Protein AF-X0U037-F1 (afdb_monomer_lite)

Sequence (129 aa):
IVTHYRTKYPKICRFWRDIEKAFKFVTRYPGQECDLPRGLHFRNEDDCTFITLPSGRDLRYEGARVVGSGRDETIKVPNEREKNWTYVWGGYLTENIIQAICRDLLAEAMMDLKSQGVPIGLHVHDELI

Structure (mmCIF, N/CA/C/O backbone):
data_AF-X0U037-F1
#
_entry.id   AF-X0U037-F1
#
loop_
_atom_site.group_PDB
_atom_site.id
_atom_site.type_symbol
_atom_site.label_atom_id
_atom_site.label_alt_id
_atom_site.label_comp_id
_atom_site.label_asym_id
_atom_site.label_entity_id
_atom_site.label_seq_id
_atom_site.pdbx_PDB_ins_code
_atom_site.Cartn_x
_atom_site.Cartn_y
_atom_site.Cartn_z
_atom_site.occupancy
_atom_site.B_iso_or_equiv
_atom_site.auth_seq_id
_atom_site.auth_comp_id
_atom_site.auth_asym_id
_atom_site.auth_atom_id
_atom_site.pdbx_PDB_model_num
ATOM 1 N N . ILE A 1 1 ? 23.257 -2.780 11.406 1.00 68.75 1 ILE A N 1
ATOM 2 C CA . ILE A 1 1 ? 21.894 -2.772 12.003 1.00 68.75 1 ILE A CA 1
ATOM 3 C C . ILE A 1 1 ? 20.831 -3.164 10.970 1.00 68.75 1 ILE A C 1
ATOM 5 O O . ILE A 1 1 ? 20.220 -4.211 11.144 1.00 68.75 1 ILE A O 1
ATOM 9 N N . VAL A 1 2 ? 20.682 -2.433 9.854 1.00 73.19 2 VAL A N 1
ATOM 10 C CA . VAL A 1 2 ? 19.715 -2.765 8.777 1.00 73.19 2 VAL A CA 1
ATOM 11 C C . VAL A 1 2 ? 19.891 -4.192 8.241 1.00 73.19 2 VAL A C 1
ATOM 13 O O . VAL A 1 2 ? 18.935 -4.962 8.214 1.00 73.19 2 VAL A O 1
ATOM 16 N N . THR A 1 3 ? 21.116 -4.588 7.883 1.00 71.44 3 THR A N 1
ATOM 17 C CA . THR A 1 3 ? 21.404 -5.946 7.384 1.00 71.44 3 THR A CA 1
ATOM 18 C C . THR A 1 3 ? 21.047 -7.021 8.408 1.00 71.44 3 THR A C 1
ATOM 20 O O . THR A 1 3 ? 20.436 -8.021 8.061 1.00 71.44 3 THR A O 1
ATOM 23 N N . HIS A 1 4 ? 21.346 -6.781 9.687 1.00 71.56 4 HIS A N 1
ATOM 24 C CA . HIS A 1 4 ? 21.066 -7.731 10.764 1.00 71.56 4 HIS A CA 1
ATOM 25 C C . HIS A 1 4 ? 19.556 -7.966 10.947 1.00 71.56 4 HIS A C 1
ATOM 27 O O . HIS A 1 4 ? 19.122 -9.110 11.050 1.00 71.56 4 HIS A O 1
ATOM 33 N N . TYR A 1 5 ? 18.742 -6.904 10.903 1.00 77.88 5 TYR A N 1
ATOM 34 C CA . TYR A 1 5 ? 17.281 -7.024 10.955 1.00 77.88 5 TYR A CA 1
ATOM 35 C C . TYR A 1 5 ? 16.726 -7.797 9.751 1.00 77.88 5 TYR A C 1
ATOM 37 O O . TYR A 1 5 ? 15.919 -8.710 9.922 1.00 77.88 5 TYR A O 1
ATOM 45 N N . ARG A 1 6 ? 17.196 -7.479 8.535 1.00 80.94 6 ARG A N 1
ATOM 46 C CA . ARG A 1 6 ? 16.750 -8.150 7.302 1.00 80.94 6 ARG A CA 1
ATOM 47 C C . ARG A 1 6 ? 17.092 -9.640 7.289 1.00 80.94 6 ARG A C 1
ATOM 49 O O . ARG A 1 6 ? 16.280 -10.441 6.835 1.00 80.94 6 ARG A O 1
ATOM 56 N N . THR A 1 7 ? 18.255 -10.013 7.822 1.00 78.44 7 THR A N 1
ATOM 57 C CA . THR A 1 7 ? 18.654 -11.419 7.971 1.00 78.44 7 THR A CA 1
ATOM 58 C C . THR A 1 7 ? 17.812 -12.136 9.024 1.00 78.44 7 THR A C 1
ATOM 60 O O . THR A 1 7 ? 17.429 -13.284 8.819 1.00 78.44 7 THR A O 1
ATOM 63 N N . LYS A 1 8 ? 17.485 -11.465 10.135 1.00 84.81 8 LYS A N 1
ATOM 64 C CA . LYS A 1 8 ? 16.690 -12.049 11.224 1.00 84.81 8 LYS A CA 1
ATOM 65 C C . LYS A 1 8 ? 15.213 -12.232 10.854 1.00 84.81 8 LYS A C 1
ATOM 67 O O . LYS A 1 8 ? 14.608 -13.223 11.254 1.00 84.81 8 LYS A O 1
ATOM 72 N N . TYR A 1 9 ? 14.637 -11.318 10.069 1.00 88.62 9 TYR A N 1
ATOM 73 C CA . TYR A 1 9 ? 13.215 -11.331 9.701 1.00 88.62 9 TYR A CA 1
ATOM 74 C C . TYR A 1 9 ? 12.992 -11.356 8.177 1.00 88.62 9 TYR A C 1
ATOM 76 O O . TYR A 1 9 ? 12.377 -10.447 7.608 1.00 88.62 9 TYR A O 1
ATOM 84 N N . PRO A 1 10 ? 13.422 -12.424 7.480 1.00 89.69 10 PRO A N 1
ATOM 85 C CA . PRO A 1 10 ? 13.397 -12.479 6.017 1.00 89.69 10 PRO A CA 1
ATOM 86 C C . PRO A 1 10 ? 11.975 -12.470 5.438 1.00 89.69 10 PRO A C 1
ATOM 88 O O . PRO A 1 10 ? 11.765 -12.017 4.311 1.00 89.69 10 PRO A O 1
ATOM 91 N N . LYS A 1 11 ? 10.983 -12.939 6.210 1.00 92.44 11 LYS A N 1
ATOM 92 C CA . LYS A 1 11 ? 9.566 -12.933 5.817 1.00 92.44 11 LYS A CA 1
ATOM 93 C C . LYS A 1 11 ? 9.011 -11.512 5.669 1.00 92.44 11 LYS A C 1
ATOM 95 O O . LYS A 1 11 ? 8.249 -11.277 4.740 1.00 92.44 11 LYS A O 1
ATOM 100 N N . ILE A 1 12 ? 9.451 -10.563 6.501 1.00 91.06 12 ILE A N 1
ATOM 101 C CA . ILE A 1 12 ? 9.040 -9.151 6.412 1.00 91.06 12 ILE A CA 1
ATOM 102 C C . ILE A 1 12 ? 9.590 -8.533 5.122 1.00 91.06 12 ILE A C 1
ATOM 104 O O . ILE A 1 12 ? 8.856 -7.951 4.332 1.00 91.06 12 ILE A O 1
ATOM 108 N N . CYS A 1 13 ? 10.876 -8.747 4.836 1.00 91.50 13 CYS A N 1
ATOM 109 C CA . CYS A 1 13 ? 11.488 -8.253 3.600 1.00 91.50 13 CYS A CA 1
ATOM 110 C C . CYS A 1 13 ? 10.925 -8.924 2.343 1.00 91.50 13 CYS A C 1
ATOM 112 O O . CYS A 1 13 ? 10.949 -8.345 1.259 1.00 91.50 13 CYS A O 1
ATOM 114 N N . ARG A 1 14 ? 10.471 -10.177 2.449 1.00 93.75 14 ARG A N 1
ATOM 115 C CA . ARG A 1 14 ? 9.736 -10.843 1.372 1.00 93.75 14 ARG A CA 1
ATOM 116 C C . ARG A 1 14 ? 8.383 -10.171 1.148 1.00 93.75 14 ARG A C 1
ATOM 118 O O . ARG A 1 14 ? 8.109 -9.813 0.015 1.00 93.75 14 ARG A O 1
ATOM 125 N N . PHE A 1 15 ? 7.622 -9.915 2.208 1.00 95.06 15 PHE A N 1
ATOM 126 C CA . PHE A 1 15 ? 6.325 -9.250 2.116 1.00 95.06 15 PHE A CA 1
ATOM 127 C C . PHE A 1 15 ? 6.407 -7.889 1.408 1.00 95.06 15 PHE A C 1
ATOM 129 O O . PHE A 1 15 ? 5.662 -7.652 0.464 1.00 95.06 15 PHE A O 1
ATOM 136 N N . TRP A 1 16 ? 7.388 -7.048 1.756 1.00 95.12 16 TRP A N 1
ATOM 137 C CA . TRP A 1 16 ? 7.594 -5.760 1.075 1.00 95.12 16 TRP A CA 1
ATOM 138 C C . TRP A 1 16 ? 7.865 -5.925 -0.426 1.00 95.12 16 TRP A C 1
ATOM 140 O O . TRP A 1 16 ? 7.342 -5.171 -1.241 1.00 95.12 16 TRP A O 1
ATOM 150 N N . ARG A 1 17 ? 8.674 -6.924 -0.803 1.00 94.88 17 ARG A N 1
ATOM 151 C CA . ARG A 1 17 ? 8.972 -7.219 -2.213 1.00 94.88 17 ARG A CA 1
ATOM 152 C C . ARG A 1 17 ? 7.754 -7.752 -2.959 1.00 94.88 17 ARG A C 1
ATOM 154 O O . ARG A 1 17 ? 7.594 -7.426 -4.128 1.00 94.88 17 ARG A O 1
ATOM 161 N N . ASP A 1 18 ? 6.937 -8.5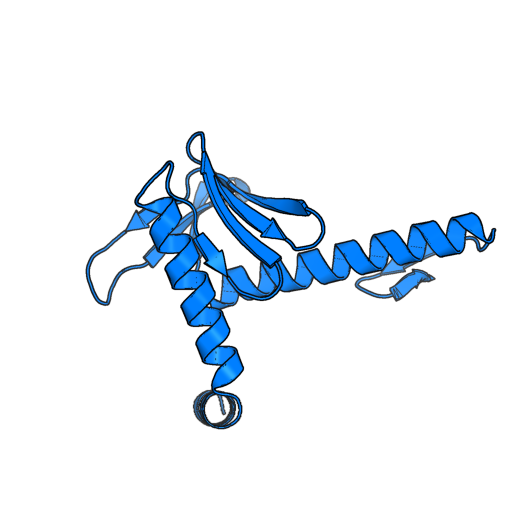72 -2.309 1.00 97.00 18 ASP A N 1
ATOM 162 C CA . ASP A 1 18 ? 5.728 -9.136 -2.909 1.00 97.00 18 ASP A CA 1
ATOM 163 C C . ASP A 1 18 ? 4.694 -8.022 -3.165 1.00 97.00 18 ASP A C 1
ATOM 165 O O . ASP A 1 18 ? 4.171 -7.940 -4.274 1.00 97.00 18 ASP A O 1
ATOM 169 N N . ILE A 1 19 ? 4.516 -7.089 -2.216 1.00 97.69 19 ILE A N 1
ATOM 170 C CA . ILE A 1 19 ? 3.695 -5.875 -2.398 1.00 97.69 19 ILE A CA 1
ATOM 171 C C . ILE A 1 19 ? 4.198 -5.036 -3.573 1.00 97.69 19 ILE A C 1
ATOM 173 O O . ILE A 1 19 ? 3.420 -4.661 -4.444 1.00 97.69 19 ILE A O 1
ATOM 177 N N . GLU A 1 20 ? 5.501 -4.744 -3.623 1.00 97.06 20 GLU A N 1
ATOM 178 C CA . GLU A 1 20 ? 6.058 -3.917 -4.698 1.00 97.06 20 GLU A CA 1
ATOM 179 C C . GLU A 1 20 ? 5.856 -4.555 -6.076 1.00 97.06 20 GLU A C 1
ATOM 181 O O . GLU A 1 20 ? 5.526 -3.865 -7.038 1.00 97.06 20 GLU A O 1
ATOM 186 N N . LYS A 1 21 ? 6.035 -5.877 -6.172 1.00 96.62 21 LYS A N 1
ATOM 187 C CA . LYS A 1 21 ? 5.820 -6.626 -7.413 1.00 96.62 21 LYS A CA 1
ATOM 188 C C . LYS A 1 21 ? 4.360 -6.594 -7.850 1.00 96.62 21 LYS A C 1
ATOM 190 O O . LYS A 1 21 ? 4.115 -6.297 -9.016 1.00 96.62 21 LYS A O 1
ATOM 195 N N . ALA A 1 22 ? 3.425 -6.870 -6.940 1.00 97.62 22 ALA A N 1
ATOM 196 C CA . ALA A 1 22 ? 1.992 -6.836 -7.232 1.00 97.62 22 ALA A CA 1
ATOM 197 C C . ALA A 1 22 ? 1.566 -5.440 -7.705 1.00 97.62 22 ALA A C 1
ATOM 199 O O . ALA A 1 22 ? 0.964 -5.298 -8.767 1.00 97.62 22 ALA A O 1
ATOM 200 N N . PHE A 1 23 ? 1.995 -4.398 -6.987 1.00 97.94 23 PHE A N 1
ATOM 201 C CA . PHE A 1 23 ? 1.701 -3.013 -7.338 1.00 97.94 23 PHE A CA 1
ATOM 202 C C . PHE A 1 23 ? 2.263 -2.623 -8.712 1.00 97.94 23 PHE A C 1
ATOM 204 O O . PHE A 1 23 ? 1.549 -2.061 -9.543 1.00 97.94 23 PHE A O 1
ATOM 211 N N . LYS A 1 24 ? 3.539 -2.939 -8.986 1.00 97.00 24 LYS A N 1
ATOM 212 C CA . LYS A 1 24 ? 4.164 -2.677 -10.295 1.00 97.00 24 LYS A CA 1
ATOM 213 C C . LYS A 1 24 ? 3.441 -3.408 -11.421 1.00 97.00 24 LYS A C 1
ATOM 215 O O . LYS A 1 24 ? 3.288 -2.836 -12.496 1.00 97.00 24 LYS A O 1
ATOM 220 N N . PHE A 1 25 ? 3.028 -4.652 -11.184 1.00 97.00 25 PHE A N 1
ATOM 221 C CA . PHE A 1 25 ? 2.329 -5.468 -12.169 1.00 97.00 25 PHE A CA 1
ATOM 222 C C . PHE A 1 25 ? 1.011 -4.815 -12.593 1.00 97.00 25 PHE A C 1
ATOM 224 O O . PHE A 1 25 ? 0.863 -4.481 -13.766 1.00 97.00 25 PHE A O 1
ATOM 231 N N . VAL A 1 26 ? 0.112 -4.526 -11.650 1.00 97.88 26 VAL A N 1
ATOM 232 C CA . VAL A 1 26 ? -1.196 -3.937 -11.991 1.00 97.88 26 VAL A CA 1
ATOM 233 C C . VAL A 1 26 ? -1.070 -2.515 -12.541 1.00 97.88 26 VAL A C 1
ATOM 235 O O . VAL A 1 26 ? -1.814 -2.130 -13.432 1.00 97.88 26 VAL A O 1
ATOM 238 N N . THR A 1 27 ? -0.063 -1.752 -12.099 1.00 96.88 27 THR A N 1
ATOM 239 C CA . THR A 1 27 ? 0.198 -0.402 -12.635 1.00 96.88 27 THR A CA 1
ATOM 240 C C . THR A 1 27 ? 0.670 -0.443 -14.095 1.00 96.88 27 THR A C 1
ATOM 242 O O . THR A 1 27 ? 0.460 0.506 -14.843 1.00 96.88 27 THR A O 1
ATOM 245 N N . ARG A 1 28 ? 1.345 -1.520 -14.520 1.00 94.56 28 ARG A N 1
ATOM 246 C CA . ARG A 1 28 ? 1.828 -1.685 -15.904 1.00 94.56 28 ARG A CA 1
ATOM 247 C C . ARG A 1 28 ? 0.788 -2.245 -16.849 1.00 94.56 28 ARG A C 1
ATOM 249 O O . ARG A 1 28 ? 0.840 -1.951 -18.040 1.00 94.56 28 ARG A O 1
ATOM 256 N N . TYR A 1 29 ? -0.099 -3.073 -16.323 1.00 94.75 29 TYR A N 1
ATOM 257 C CA . TYR A 1 29 ? -1.075 -3.805 -17.106 1.00 94.75 29 TYR A CA 1
ATOM 258 C C . TYR A 1 29 ? -2.480 -3.472 -16.589 1.00 94.75 29 TYR A C 1
ATOM 260 O O . TYR A 1 29 ? -3.061 -4.285 -15.871 1.00 94.75 29 TYR A O 1
ATOM 268 N N . PRO A 1 30 ? -3.027 -2.281 -16.920 1.00 91.56 30 PRO A N 1
ATOM 269 C CA . PRO A 1 30 ? -4.404 -1.931 -16.580 1.00 91.56 30 PRO A CA 1
ATOM 270 C C . PRO A 1 30 ? -5.393 -3.024 -17.002 1.00 91.56 30 PRO A C 1
ATOM 272 O O . PRO A 1 30 ? -5.235 -3.638 -18.061 1.00 91.56 30 PRO A O 1
ATOM 275 N N . GLY A 1 31 ? -6.391 -3.290 -16.157 1.00 91.69 31 GLY A N 1
ATOM 276 C CA . GLY A 1 31 ? -7.323 -4.413 -16.322 1.00 91.69 31 GLY A CA 1
ATOM 277 C C . GLY A 1 31 ? -6.773 -5.786 -15.910 1.00 91.69 31 GLY A C 1
ATOM 278 O O . GLY A 1 31 ? -7.487 -6.778 -16.024 1.00 91.69 31 GLY A O 1
ATOM 279 N N . GLN A 1 32 ? -5.521 -5.876 -15.446 1.00 96.50 32 GLN A N 1
ATOM 280 C CA . GLN A 1 32 ? -5.029 -7.038 -14.705 1.00 96.50 32 GLN A CA 1
ATOM 281 C C . GLN A 1 32 ? -5.142 -6.794 -13.203 1.00 96.50 32 GLN A C 1
ATOM 283 O O . GLN A 1 32 ? -4.915 -5.688 -12.709 1.00 96.50 32 GLN A O 1
ATOM 288 N N . GLU A 1 33 ? -5.417 -7.871 -12.480 1.00 97.75 33 GLU A N 1
ATOM 289 C CA . GLU A 1 33 ? -5.547 -7.874 -11.030 1.00 97.75 33 GLU A CA 1
ATOM 290 C C . GLU A 1 33 ? -4.505 -8.808 -10.413 1.00 97.75 33 GLU A C 1
ATOM 292 O O . GLU A 1 33 ? -3.978 -9.718 -11.063 1.00 97.75 33 GLU A O 1
ATOM 297 N N . CYS A 1 34 ? -4.168 -8.570 -9.150 1.00 98.00 34 CYS A N 1
ATOM 298 C CA . CYS A 1 34 ? -3.240 -9.412 -8.414 1.00 98.00 34 CYS A CA 1
ATOM 299 C C . CYS A 1 34 ? -3.660 -9.518 -6.952 1.00 98.00 34 CYS A C 1
ATOM 301 O O . CYS A 1 34 ? -3.699 -8.519 -6.239 1.00 98.00 34 CYS A O 1
ATOM 303 N N . ASP A 1 35 ? -3.904 -10.741 -6.494 1.00 97.81 35 ASP A N 1
ATOM 304 C CA . ASP A 1 35 ? -4.162 -11.028 -5.088 1.00 97.81 35 ASP A CA 1
ATOM 305 C C . ASP A 1 35 ? -2.882 -11.437 -4.365 1.00 97.81 35 ASP A C 1
ATOM 307 O O . ASP A 1 35 ? -2.116 -12.293 -4.821 1.00 97.81 35 ASP A O 1
ATOM 311 N N . LEU A 1 36 ? -2.684 -10.870 -3.179 1.00 96.44 36 LEU A N 1
ATOM 312 C CA . LEU A 1 36 ? -1.715 -11.356 -2.210 1.00 96.44 36 LEU A CA 1
ATOM 313 C C . LEU A 1 36 ? -2.433 -12.016 -1.021 1.00 96.44 36 LEU A C 1
ATOM 315 O O . LEU A 1 36 ? -3.585 -11.701 -0.707 1.00 96.44 36 LEU A O 1
ATOM 319 N N . PRO A 1 37 ? -1.754 -12.933 -0.303 1.00 91.69 37 PRO A N 1
ATOM 320 C CA . PRO A 1 37 ? -2.317 -13.544 0.893 1.00 91.69 37 PRO A CA 1
ATOM 321 C C . PRO A 1 37 ? -2.777 -12.505 1.918 1.00 91.69 37 PRO A C 1
ATOM 323 O O . PRO A 1 37 ? -2.237 -11.404 1.986 1.00 91.69 37 PRO A O 1
ATOM 326 N N . ARG A 1 38 ? -3.693 -12.923 2.801 1.00 89.50 38 ARG A N 1
ATOM 327 C CA . ARG A 1 38 ? -4.273 -12.083 3.866 1.00 89.50 38 ARG A CA 1
ATOM 328 C C . ARG A 1 38 ? -5.191 -10.967 3.360 1.00 89.50 38 ARG A C 1
ATOM 330 O O . ARG A 1 38 ? -5.385 -10.016 4.098 1.00 89.50 38 ARG A O 1
ATOM 337 N N . GLY A 1 39 ? -5.790 -11.125 2.178 1.00 94.31 39 GLY A N 1
ATOM 338 C CA . GLY A 1 39 ? -6.885 -10.270 1.706 1.00 94.31 39 GLY A CA 1
ATOM 339 C C . GLY A 1 39 ? -6.434 -8.936 1.118 1.00 94.31 39 GLY A C 1
ATOM 340 O O . GLY A 1 39 ? -7.182 -7.970 1.188 1.00 94.31 39 GLY A O 1
ATOM 341 N N . LEU A 1 40 ? -5.209 -8.869 0.589 1.00 98.19 40 LEU A N 1
ATOM 342 C CA . LEU A 1 40 ? -4.751 -7.711 -0.172 1.00 98.19 40 LEU A CA 1
ATOM 343 C C . LEU A 1 40 ? -5.018 -7.954 -1.651 1.00 98.19 40 LEU A C 1
ATOM 345 O O . LEU A 1 40 ? -4.490 -8.912 -2.215 1.00 98.19 40 LEU A O 1
ATOM 349 N N . HIS A 1 41 ? -5.781 -7.062 -2.262 1.00 98.56 41 HIS A N 1
ATOM 350 C CA . HIS A 1 41 ? -6.135 -7.133 -3.671 1.00 98.56 41 HIS A CA 1
ATOM 351 C C . HIS A 1 41 ? -5.638 -5.883 -4.398 1.00 98.56 41 HIS A C 1
ATOM 353 O O . HIS A 1 41 ? -5.783 -4.765 -3.906 1.00 98.56 41 HIS A O 1
ATOM 359 N N . PHE A 1 42 ? -5.001 -6.071 -5.547 1.00 98.69 42 PHE A N 1
ATOM 360 C CA . PHE A 1 42 ? -4.406 -5.005 -6.342 1.00 98.69 42 PHE A CA 1
ATOM 361 C C . PHE A 1 42 ? -5.090 -4.960 -7.700 1.00 98.69 42 PHE A C 1
ATOM 363 O O . PHE A 1 42 ? -5.228 -5.991 -8.356 1.00 98.69 42 PHE A O 1
ATOM 370 N N . ARG A 1 43 ? -5.440 -3.755 -8.145 1.00 98.31 43 ARG A N 1
ATOM 371 C CA . ARG A 1 43 ? -6.080 -3.507 -9.443 1.00 98.31 43 ARG A CA 1
ATOM 372 C C . ARG A 1 43 ? -5.696 -2.129 -9.968 1.00 98.31 43 ARG A C 1
ATOM 374 O O . ARG A 1 43 ? -5.219 -1.285 -9.205 1.00 98.31 43 ARG A O 1
ATOM 381 N N . ASN A 1 44 ? -5.875 -1.896 -11.261 1.00 97.88 44 ASN A N 1
ATOM 382 C CA . ASN A 1 44 ? -5.716 -0.574 -11.859 1.00 97.88 44 ASN A CA 1
ATOM 383 C C . ASN A 1 44 ? -6.894 -0.278 -12.789 1.00 97.88 44 ASN A C 1
ATOM 385 O O . ASN A 1 44 ? -7.137 -1.023 -13.741 1.00 97.88 44 ASN A O 1
ATOM 389 N N . GLU A 1 45 ? -7.599 0.809 -12.485 1.00 95.38 45 GLU A N 1
ATOM 390 C CA . GLU A 1 45 ? -8.786 1.294 -13.189 1.00 95.38 45 GLU A CA 1
ATOM 391 C C . GLU A 1 45 ? -8.700 2.815 -13.314 1.00 95.38 45 GLU A C 1
ATOM 393 O O . GLU A 1 45 ? -8.255 3.482 -12.380 1.00 95.38 45 GLU A O 1
ATOM 398 N N . ASP A 1 46 ? -9.113 3.359 -14.461 1.00 92.31 46 ASP A N 1
ATOM 399 C CA . ASP A 1 46 ? -9.205 4.806 -14.710 1.00 92.31 46 ASP A CA 1
ATOM 400 C C . ASP A 1 46 ? -7.954 5.605 -14.299 1.00 92.31 46 ASP A C 1
ATOM 402 O O . ASP A 1 46 ? -8.030 6.650 -13.657 1.00 92.31 46 ASP A O 1
ATOM 406 N N . ASP A 1 47 ? -6.775 5.100 -14.674 1.00 93.75 47 ASP A N 1
ATOM 407 C CA . ASP A 1 47 ? -5.470 5.699 -14.355 1.00 93.75 47 ASP A CA 1
ATOM 408 C C . ASP A 1 47 ? -5.141 5.767 -12.848 1.00 93.75 47 ASP A C 1
ATOM 410 O O . ASP A 1 47 ? -4.279 6.533 -12.407 1.00 93.75 47 ASP A O 1
ATOM 414 N N . CYS A 1 48 ? -5.785 4.924 -12.041 1.00 97.00 48 CYS A N 1
ATOM 415 C CA . CYS A 1 48 ? -5.542 4.804 -10.612 1.00 97.00 48 CYS A CA 1
ATOM 416 C C . CYS A 1 48 ? -5.184 3.366 -10.237 1.00 97.00 48 CYS A C 1
ATOM 418 O O . CYS A 1 48 ? -5.908 2.422 -10.549 1.00 97.00 48 CYS A O 1
ATOM 420 N N . THR A 1 49 ? -4.057 3.192 -9.541 1.00 98.19 49 THR A N 1
ATOM 421 C CA . THR A 1 49 ? -3.718 1.901 -8.935 1.00 98.19 49 THR A CA 1
ATOM 422 C C . THR A 1 49 ? -4.323 1.824 -7.541 1.00 98.19 49 THR A C 1
ATOM 424 O O . THR A 1 49 ? -4.083 2.691 -6.698 1.00 98.19 49 THR A O 1
ATOM 427 N N . PHE A 1 50 ? -5.057 0.751 -7.282 1.00 98.44 50 PHE A N 1
ATOM 428 C CA . PHE A 1 50 ? -5.710 0.481 -6.012 1.00 98.44 50 PHE A CA 1
ATOM 429 C C . PHE A 1 50 ? -4.995 -0.634 -5.255 1.00 98.44 50 PHE A C 1
ATOM 431 O O . PHE A 1 50 ? -4.508 -1.603 -5.845 1.00 98.44 50 PHE A O 1
ATOM 438 N N . ILE A 1 51 ? -4.979 -0.500 -3.931 1.00 98.44 51 ILE A N 1
ATOM 439 C CA . ILE A 1 51 ? -4.719 -1.597 -2.999 1.00 98.44 51 ILE A CA 1
ATOM 440 C C . ILE A 1 51 ? -5.944 -1.709 -2.096 1.00 98.44 51 ILE A C 1
ATOM 442 O O . ILE A 1 51 ? -6.134 -0.882 -1.202 1.00 98.44 51 ILE A O 1
ATOM 446 N N . THR A 1 52 ? -6.774 -2.713 -2.339 1.00 98.56 52 THR A N 1
ATOM 447 C CA . THR A 1 52 ? -7.934 -3.028 -1.511 1.00 98.56 52 THR A CA 1
ATOM 448 C C . THR A 1 52 ? -7.477 -3.842 -0.304 1.00 98.56 52 THR A C 1
ATOM 450 O O . THR A 1 52 ? -6.780 -4.854 -0.427 1.00 98.56 52 THR A O 1
ATOM 453 N N . LEU A 1 53 ? -7.835 -3.353 0.879 1.00 98.31 53 LEU A N 1
ATOM 454 C CA . LEU A 1 53 ? -7.517 -3.949 2.170 1.00 98.31 53 LEU A CA 1
ATOM 455 C C . LEU A 1 53 ? -8.534 -5.041 2.536 1.00 98.31 53 LEU A C 1
ATOM 457 O O . LEU A 1 53 ? -9.636 -5.059 1.988 1.00 98.31 53 LEU A O 1
ATOM 461 N N . PRO A 1 54 ? -8.241 -5.893 3.536 1.00 97.12 54 PRO A N 1
ATOM 462 C CA . PRO A 1 54 ? -9.174 -6.936 3.976 1.00 97.12 54 PRO A CA 1
ATOM 463 C C . PRO A 1 54 ? -10.513 -6.397 4.495 1.00 97.12 54 PRO A C 1
ATOM 465 O O . PRO A 1 54 ? -11.509 -7.112 4.486 1.00 97.12 54 PRO A O 1
ATOM 468 N N . SER A 1 55 ? -10.536 -5.138 4.939 1.00 96.31 55 SER A N 1
ATOM 469 C CA . SER A 1 55 ? -11.741 -4.400 5.332 1.00 96.31 55 SER A CA 1
ATOM 470 C C . SER A 1 55 ? -12.623 -3.981 4.145 1.00 96.31 55 SER A C 1
ATOM 472 O O . SER A 1 55 ? -13.721 -3.477 4.356 1.00 96.31 55 SER A O 1
ATOM 474 N N . GLY A 1 56 ? -12.148 -4.135 2.905 1.00 97.19 56 GLY A N 1
ATOM 475 C CA . GLY A 1 56 ? -12.765 -3.596 1.689 1.00 97.19 56 GLY A CA 1
ATOM 476 C C . GLY A 1 56 ? -12.391 -2.139 1.392 1.00 97.19 56 GLY A C 1
ATOM 477 O O . GLY A 1 56 ? -12.798 -1.598 0.367 1.00 97.19 56 GLY A O 1
ATOM 478 N N . ARG A 1 57 ? -11.612 -1.484 2.261 1.00 97.69 57 ARG A N 1
ATOM 479 C CA . ARG A 1 57 ? -11.128 -0.119 2.032 1.00 97.69 57 ARG A CA 1
ATOM 480 C C . ARG A 1 57 ? -10.092 -0.084 0.911 1.00 97.69 57 ARG A C 1
ATOM 482 O O . ARG A 1 57 ? -9.133 -0.848 0.931 1.00 97.69 57 ARG A O 1
ATOM 489 N N . ASP A 1 58 ? -10.217 0.890 0.018 1.00 98.31 58 ASP A N 1
ATOM 490 C CA . ASP A 1 58 ? -9.234 1.147 -1.033 1.00 98.31 58 ASP A CA 1
ATOM 491 C C . ASP A 1 58 ? -8.194 2.195 -0.620 1.00 98.31 58 ASP A C 1
ATOM 493 O O . ASP A 1 58 ? -8.531 3.316 -0.223 1.00 98.31 58 ASP A O 1
ATOM 497 N N . LEU A 1 59 ? -6.916 1.863 -0.803 1.00 98.12 59 LEU A N 1
ATOM 498 C CA . LEU A 1 59 ? -5.839 2.843 -0.937 1.00 98.12 59 LEU A CA 1
ATOM 499 C C . LEU A 1 59 ? -5.662 3.193 -2.412 1.00 98.12 59 LEU A C 1
ATOM 501 O O . LEU A 1 59 ? -5.501 2.299 -3.240 1.00 98.12 59 LEU A O 1
ATOM 505 N N . ARG A 1 60 ? -5.686 4.489 -2.728 1.00 97.44 60 ARG A N 1
ATOM 506 C CA . ARG A 1 60 ? -5.706 5.006 -4.101 1.00 97.44 60 ARG A CA 1
ATOM 507 C C . ARG A 1 60 ? -4.396 5.699 -4.443 1.00 97.44 60 ARG A C 1
ATOM 509 O O . ARG A 1 60 ? -3.941 6.562 -3.696 1.00 97.44 60 ARG A O 1
ATOM 516 N N . TYR A 1 61 ? -3.823 5.333 -5.582 1.00 97.12 61 TYR A N 1
ATOM 517 C CA . TYR A 1 61 ? -2.600 5.911 -6.124 1.00 97.12 61 TYR A CA 1
ATOM 518 C C . TYR A 1 61 ? -2.866 6.382 -7.556 1.00 97.12 61 TYR A C 1
ATOM 520 O O . TYR A 1 61 ? -2.528 5.707 -8.533 1.00 97.12 61 TYR A O 1
ATOM 528 N N . GLU A 1 62 ? -3.517 7.537 -7.664 1.00 96.19 62 GLU A N 1
ATOM 529 C CA . GLU A 1 62 ? -3.864 8.167 -8.940 1.00 96.19 62 GLU A CA 1
ATOM 530 C C . GLU A 1 62 ? -2.605 8.572 -9.705 1.00 96.19 62 GLU A C 1
ATOM 532 O O . GLU A 1 62 ? -1.641 9.074 -9.127 1.00 96.19 62 GLU A O 1
ATOM 537 N N . GLY A 1 63 ? -2.580 8.317 -11.012 1.00 95.56 63 GLY A N 1
ATOM 538 C CA . GLY A 1 63 ? -1.455 8.680 -11.866 1.00 95.56 63 GLY A CA 1
ATOM 539 C C . GLY A 1 63 ? -0.154 7.935 -11.546 1.00 95.56 63 GLY A C 1
ATOM 540 O O . GLY A 1 63 ? 0.921 8.388 -11.950 1.00 95.56 63 GLY A O 1
ATOM 541 N N . ALA A 1 64 ? -0.206 6.811 -10.818 1.00 96.88 64 ALA A N 1
ATOM 542 C CA . ALA A 1 64 ? 0.974 6.005 -10.523 1.00 96.88 64 ALA A CA 1
ATOM 543 C C . ALA A 1 64 ? 1.643 5.515 -11.817 1.00 96.88 64 ALA A C 1
ATOM 545 O O . ALA A 1 64 ? 0.986 5.077 -12.763 1.00 96.88 64 ALA A O 1
ATOM 546 N N . ARG A 1 65 ? 2.975 5.586 -11.878 1.00 96.06 65 ARG A N 1
ATOM 547 C CA . ARG A 1 65 ? 3.765 5.149 -13.038 1.00 96.06 65 ARG A CA 1
ATOM 548 C C . ARG A 1 65 ? 4.927 4.284 -12.596 1.00 96.06 65 ARG A C 1
ATOM 550 O O . ARG A 1 65 ? 5.644 4.633 -11.660 1.00 96.06 65 ARG A O 1
ATOM 557 N N . VAL A 1 66 ? 5.168 3.205 -13.334 1.00 96.06 66 VAL A N 1
ATOM 558 C CA . VAL A 1 66 ? 6.420 2.450 -13.237 1.00 96.06 66 VAL A CA 1
ATOM 559 C C . VAL A 1 66 ? 7.376 2.968 -14.305 1.00 96.06 66 VAL A C 1
ATOM 561 O O . VAL A 1 66 ? 7.041 2.962 -15.487 1.00 96.06 66 VAL A O 1
ATOM 564 N N . VAL A 1 67 ? 8.555 3.426 -13.894 1.00 94.62 67 VAL A N 1
ATOM 565 C CA . VAL A 1 67 ? 9.585 3.982 -14.783 1.00 94.62 67 VAL A CA 1
ATOM 566 C C . VAL A 1 67 ? 10.898 3.215 -14.648 1.00 94.62 67 VAL A C 1
ATOM 568 O O . VAL A 1 67 ? 11.150 2.573 -13.628 1.00 94.62 67 VAL A O 1
ATOM 571 N N . GLY A 1 68 ? 11.738 3.289 -15.680 1.00 91.62 68 GLY A N 1
ATOM 572 C CA . GLY A 1 68 ? 12.975 2.512 -15.770 1.00 91.62 68 GLY A CA 1
ATOM 573 C C . GLY A 1 68 ? 12.749 1.093 -16.301 1.00 91.62 68 GLY A C 1
ATOM 574 O O . GLY A 1 68 ? 11.653 0.738 -16.739 1.00 91.62 68 GLY A O 1
ATOM 575 N N . SER A 1 69 ? 13.809 0.286 -16.279 1.00 85.94 69 SER A N 1
ATOM 576 C CA . SER A 1 69 ? 13.808 -1.079 -16.813 1.00 85.94 69 SER A CA 1
ATOM 577 C C . SER A 1 69 ? 14.718 -1.999 -16.005 1.00 85.94 69 SER A C 1
ATOM 579 O O . SER A 1 69 ? 15.799 -1.595 -15.575 1.00 85.94 69 SER A O 1
ATOM 581 N N . GLY A 1 70 ? 14.316 -3.260 -15.838 1.00 83.62 70 GLY A N 1
ATOM 582 C CA . GLY A 1 70 ? 15.139 -4.264 -15.167 1.00 83.62 70 GLY A CA 1
ATOM 583 C C . GLY A 1 70 ? 15.329 -3.969 -13.677 1.00 83.62 70 GLY A C 1
ATOM 584 O O . GLY A 1 70 ? 14.368 -3.961 -12.913 1.00 83.62 70 GLY A O 1
ATOM 585 N N . ARG A 1 71 ? 16.580 -3.783 -13.236 1.00 78.25 71 ARG A N 1
ATOM 586 C CA . ARG A 1 71 ? 16.903 -3.574 -11.811 1.00 78.25 71 ARG A CA 1
ATOM 587 C C . ARG A 1 71 ? 16.649 -2.150 -11.321 1.00 78.25 71 ARG A C 1
ATOM 589 O O . ARG A 1 71 ? 16.447 -1.979 -10.124 1.00 78.25 71 ARG A O 1
ATOM 596 N N . ASP A 1 72 ? 16.603 -1.180 -12.229 1.00 85.50 72 ASP A N 1
ATOM 597 C CA . ASP A 1 72 ? 16.417 0.240 -11.903 1.00 85.50 72 ASP A CA 1
ATOM 598 C C . ASP A 1 72 ? 14.940 0.663 -11.966 1.00 85.50 72 ASP A C 1
ATOM 600 O O . ASP A 1 72 ? 14.609 1.847 -12.023 1.00 85.50 72 ASP A O 1
ATOM 604 N N . GLU A 1 73 ? 14.024 -0.309 -11.985 1.00 90.94 73 GLU A N 1
ATOM 605 C CA . GLU A 1 73 ? 12.591 -0.041 -12.007 1.00 90.94 73 GLU A CA 1
ATOM 606 C C . GLU A 1 73 ? 12.121 0.596 -10.706 1.00 90.94 73 GLU A C 1
ATOM 608 O O . GLU A 1 73 ? 12.213 0.006 -9.624 1.00 90.94 73 GLU A O 1
ATOM 613 N N . THR A 1 74 ? 11.500 1.761 -10.830 1.00 93.94 74 THR A N 1
ATOM 614 C CA . THR A 1 74 ? 10.952 2.524 -9.710 1.00 93.94 74 THR A CA 1
ATOM 615 C C . THR A 1 74 ? 9.490 2.860 -9.959 1.00 93.94 74 THR A C 1
ATOM 617 O O . THR A 1 74 ? 9.013 2.851 -11.095 1.00 93.94 74 THR A O 1
ATOM 620 N N . ILE A 1 75 ? 8.757 3.117 -8.878 1.00 96.50 75 ILE A N 1
ATOM 621 C CA . ILE A 1 75 ? 7.380 3.596 -8.943 1.00 96.50 75 ILE A CA 1
ATOM 622 C C . ILE A 1 75 ? 7.407 5.069 -8.557 1.00 96.50 75 ILE A C 1
ATOM 624 O O . ILE A 1 75 ? 8.042 5.439 -7.568 1.00 96.50 75 ILE A O 1
ATOM 628 N N . LYS A 1 76 ? 6.702 5.900 -9.315 1.00 96.62 76 LYS A N 1
ATOM 629 C CA . LYS A 1 76 ? 6.467 7.299 -8.975 1.00 96.62 76 LYS A CA 1
ATOM 630 C C . LYS A 1 76 ? 4.973 7.593 -8.965 1.00 96.62 76 LYS A C 1
ATOM 632 O O . LYS A 1 76 ? 4.241 7.096 -9.819 1.00 96.62 76 LYS A O 1
ATOM 637 N N . VAL A 1 77 ? 4.541 8.400 -8.008 1.00 96.38 77 VAL A N 1
ATOM 638 C CA . VAL A 1 77 ? 3.152 8.842 -7.841 1.00 96.38 77 VAL A CA 1
ATOM 639 C C . VAL A 1 77 ? 3.148 10.374 -7.806 1.00 96.38 77 VAL A C 1
ATOM 641 O O . VAL A 1 77 ? 4.056 10.951 -7.198 1.00 96.38 77 VAL A O 1
ATOM 644 N N . PRO A 1 78 ? 2.208 11.057 -8.477 1.00 95.25 78 PRO A N 1
ATOM 645 C CA . PRO A 1 78 ? 2.060 12.501 -8.374 1.00 95.25 78 PRO A CA 1
ATOM 646 C C . PRO A 1 78 ? 1.822 12.924 -6.922 1.00 95.25 78 PRO A C 1
ATOM 648 O O . PRO A 1 78 ? 1.043 12.314 -6.194 1.00 95.25 78 PRO A O 1
ATOM 651 N N . ASN A 1 79 ? 2.490 13.991 -6.506 1.00 90.69 79 ASN A N 1
ATOM 652 C CA . ASN A 1 79 ? 2.290 14.645 -5.226 1.00 90.69 79 ASN A CA 1
ATOM 653 C C . ASN A 1 79 ? 1.828 16.076 -5.491 1.00 90.69 79 ASN A C 1
ATOM 655 O O . ASN A 1 79 ? 2.613 16.946 -5.877 1.00 90.69 79 ASN A O 1
ATOM 659 N N . GLU A 1 80 ? 0.535 16.311 -5.287 1.00 83.88 80 GLU A N 1
ATOM 660 C CA . GLU A 1 80 ? -0.090 17.607 -5.548 1.00 83.88 80 GLU A CA 1
ATOM 661 C C . GLU A 1 80 ? 0.441 18.712 -4.633 1.00 83.88 80 GLU A C 1
ATOM 663 O O . GLU A 1 80 ? 0.611 19.849 -5.075 1.00 83.88 80 GLU A O 1
ATOM 668 N N . ARG A 1 81 ? 0.756 18.381 -3.372 1.00 84.19 81 ARG A N 1
ATOM 669 C CA . ARG A 1 81 ? 1.260 19.354 -2.390 1.00 84.19 81 ARG A CA 1
ATOM 670 C C . ARG A 1 81 ? 2.607 19.920 -2.817 1.00 84.19 81 ARG A C 1
ATOM 672 O O . ARG A 1 81 ? 2.840 21.118 -2.692 1.00 84.19 81 ARG A O 1
ATOM 679 N N . GLU A 1 82 ? 3.474 19.059 -3.333 1.00 83.81 82 GLU A N 1
ATOM 680 C CA . GLU A 1 82 ? 4.831 19.423 -3.749 1.00 83.81 82 GLU A CA 1
ATOM 681 C C . GLU A 1 82 ? 4.928 19.771 -5.240 1.00 83.81 82 GLU A C 1
ATOM 683 O O . GLU A 1 82 ? 6.000 20.150 -5.709 1.00 83.81 82 GLU A O 1
ATOM 688 N N . LYS A 1 83 ? 3.823 19.646 -5.994 1.00 85.38 83 LYS A N 1
ATOM 689 C CA . LYS A 1 83 ? 3.782 19.766 -7.464 1.00 85.38 83 LYS A CA 1
ATOM 690 C C . LYS A 1 83 ? 4.888 18.951 -8.148 1.00 85.38 83 LYS A C 1
ATOM 692 O O . LYS A 1 83 ? 5.473 19.381 -9.142 1.00 85.38 83 LYS A O 1
ATOM 697 N N . ASN A 1 84 ? 5.196 17.782 -7.596 1.00 92.19 84 ASN A N 1
ATOM 698 C CA . ASN A 1 84 ? 6.296 16.931 -8.038 1.00 92.19 84 ASN A CA 1
ATOM 699 C C . ASN A 1 84 ? 5.910 15.450 -7.927 1.00 92.19 84 ASN A C 1
ATOM 701 O O . ASN A 1 84 ? 4.777 15.112 -7.602 1.00 92.19 84 ASN A O 1
ATOM 705 N N . TRP A 1 85 ? 6.845 14.554 -8.221 1.00 93.88 85 TRP A N 1
ATOM 706 C CA . TRP A 1 85 ? 6.685 13.114 -8.081 1.00 93.88 85 TRP A CA 1
ATOM 707 C C . TRP A 1 85 ? 7.258 12.624 -6.753 1.00 93.88 85 TRP A C 1
ATOM 709 O O . TRP A 1 85 ? 8.394 12.942 -6.403 1.00 93.88 85 TRP A O 1
ATOM 719 N N . THR A 1 86 ? 6.513 11.767 -6.063 1.00 94.69 86 THR A N 1
ATOM 720 C CA . THR A 1 86 ? 7.010 10.989 -4.929 1.00 94.69 86 THR A CA 1
ATOM 721 C C . THR A 1 86 ? 7.353 9.582 -5.397 1.00 94.69 86 THR A C 1
ATOM 723 O O . THR A 1 86 ? 6.536 8.895 -6.013 1.00 94.69 86 THR A O 1
ATOM 726 N N . TYR A 1 87 ? 8.575 9.145 -5.106 1.00 94.81 87 TYR A N 1
ATOM 727 C CA . TYR A 1 87 ? 9.002 7.780 -5.383 1.00 94.81 87 TYR A CA 1
ATOM 728 C C . TYR A 1 87 ? 8.510 6.852 -4.281 1.00 94.81 87 TYR A C 1
ATOM 730 O O . TYR A 1 87 ? 8.752 7.101 -3.101 1.00 94.81 87 TYR A O 1
ATOM 738 N N . VAL A 1 88 ? 7.848 5.770 -4.676 1.00 95.44 88 VAL A N 1
ATOM 739 C CA . VAL A 1 88 ? 7.318 4.764 -3.754 1.00 95.44 88 VAL A CA 1
ATOM 740 C C . VAL A 1 88 ? 7.969 3.411 -4.027 1.00 95.44 88 VAL A C 1
ATOM 742 O O . VAL A 1 88 ? 8.382 3.093 -5.142 1.00 95.44 88 VAL A O 1
ATOM 745 N N . TRP A 1 89 ? 8.098 2.611 -2.977 1.00 94.75 89 TRP A N 1
ATOM 746 C CA . TRP A 1 89 ? 8.679 1.269 -3.008 1.00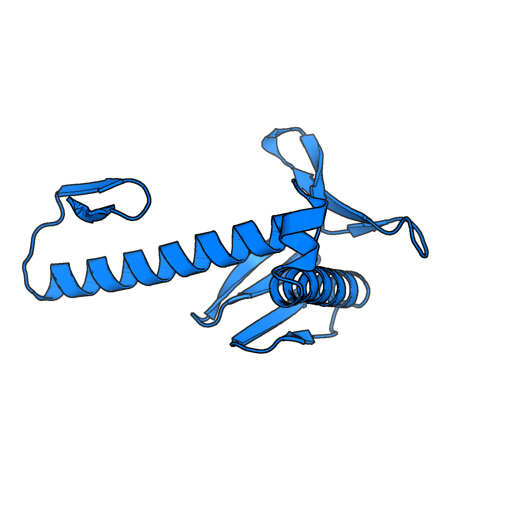 94.75 89 TRP A CA 1
ATOM 747 C C . TRP A 1 89 ? 7.920 0.372 -2.029 1.00 94.75 89 TRP A C 1
ATOM 749 O O . TRP A 1 89 ? 7.083 0.849 -1.260 1.00 94.75 89 TRP A O 1
ATOM 759 N N . GLY A 1 90 ? 8.219 -0.926 -2.009 1.00 95.50 90 GLY A N 1
ATOM 760 C CA . GLY A 1 90 ? 7.468 -1.902 -1.215 1.00 95.50 90 GLY A CA 1
ATOM 761 C C . GLY A 1 90 ? 7.345 -1.566 0.271 1.00 95.50 90 GLY A C 1
ATOM 762 O O . GLY A 1 90 ? 6.302 -1.808 0.868 1.00 95.50 90 GLY A O 1
ATOM 763 N N . GLY A 1 91 ? 8.377 -0.964 0.868 1.00 94.38 91 GLY A N 1
ATOM 764 C CA . GLY A 1 91 ? 8.345 -0.522 2.266 1.00 94.38 91 GLY A CA 1
ATOM 765 C C . GLY A 1 91 ? 7.355 0.621 2.500 1.00 94.38 91 GLY A C 1
ATOM 766 O O . GLY A 1 91 ? 6.546 0.533 3.415 1.00 94.38 91 GLY A O 1
ATOM 767 N N . TYR A 1 92 ? 7.365 1.633 1.629 1.00 96.56 92 TYR A N 1
ATOM 768 C CA . TYR A 1 92 ? 6.433 2.765 1.681 1.00 96.56 92 TYR A CA 1
ATOM 769 C C . TYR A 1 92 ? 4.975 2.312 1.510 1.00 96.56 92 TYR A C 1
ATOM 771 O O . TYR A 1 92 ? 4.089 2.701 2.265 1.00 96.56 92 TYR A O 1
ATOM 779 N N . LEU A 1 93 ? 4.719 1.433 0.536 1.00 97.69 93 LEU A N 1
ATOM 780 C CA . LEU A 1 93 ? 3.388 0.859 0.325 1.00 97.69 93 LEU A CA 1
ATOM 781 C C . LEU A 1 93 ? 2.945 0.024 1.533 1.00 97.69 93 LEU A C 1
ATOM 783 O O . LEU A 1 93 ? 1.804 0.133 1.971 1.00 97.69 93 LEU A O 1
ATOM 787 N N . THR A 1 94 ? 3.857 -0.769 2.106 1.00 97.19 94 THR A N 1
ATOM 788 C CA . THR A 1 94 ? 3.568 -1.559 3.310 1.00 97.19 94 THR A CA 1
ATOM 789 C C . THR A 1 94 ? 3.194 -0.668 4.489 1.00 97.19 94 THR A C 1
ATOM 791 O O . THR A 1 94 ? 2.250 -0.983 5.203 1.00 97.19 94 THR A O 1
ATOM 794 N N . GLU A 1 95 ? 3.904 0.440 4.695 1.00 97.06 95 GLU A N 1
ATOM 795 C CA . GLU A 1 95 ? 3.593 1.393 5.761 1.00 97.06 95 GLU A CA 1
ATOM 796 C C . GLU A 1 95 ? 2.163 1.933 5.630 1.00 97.06 95 GLU A C 1
ATOM 798 O O . GLU A 1 95 ? 1.392 1.837 6.584 1.00 97.06 95 GLU A O 1
ATOM 803 N N . ASN A 1 96 ? 1.775 2.388 4.434 1.00 97.56 96 ASN A N 1
ATOM 804 C CA . ASN A 1 96 ? 0.418 2.875 4.172 1.00 97.56 96 ASN A CA 1
ATOM 805 C C . ASN A 1 96 ? -0.651 1.798 4.412 1.00 97.56 96 ASN A C 1
ATOM 807 O O . ASN A 1 96 ? -1.683 2.081 5.021 1.00 97.56 96 ASN A O 1
ATOM 811 N N . ILE A 1 97 ? -0.399 0.562 3.965 1.00 97.81 97 ILE A N 1
ATOM 812 C CA . ILE A 1 97 ? -1.295 -0.584 4.187 1.00 97.81 97 ILE A CA 1
ATOM 813 C C . ILE A 1 97 ? -1.508 -0.811 5.685 1.00 97.81 97 ILE A C 1
ATOM 815 O O . ILE A 1 97 ? -2.647 -0.897 6.139 1.00 97.81 97 ILE A O 1
ATOM 819 N N . ILE A 1 98 ? -0.426 -0.891 6.463 1.00 96.69 98 ILE A N 1
ATOM 820 C CA . ILE A 1 98 ? -0.514 -1.179 7.898 1.00 96.69 98 ILE A CA 1
ATOM 821 C C . ILE A 1 98 ? -1.184 -0.028 8.651 1.00 96.69 98 ILE A C 1
ATOM 823 O O . ILE A 1 98 ? -2.070 -0.283 9.462 1.00 96.69 98 ILE A O 1
ATOM 827 N N . GLN A 1 99 ? -0.836 1.228 8.353 1.00 96.12 99 GLN A N 1
ATOM 828 C CA . GLN A 1 99 ? -1.488 2.394 8.961 1.00 96.12 99 GLN A CA 1
ATOM 829 C C . GLN A 1 99 ? -2.998 2.410 8.692 1.00 96.12 99 GLN A C 1
ATOM 831 O O . GLN A 1 99 ? -3.788 2.683 9.597 1.00 96.12 99 GLN A O 1
ATOM 836 N N . ALA A 1 100 ? -3.411 2.093 7.464 1.00 97.25 100 ALA A N 1
ATOM 837 C CA . ALA A 1 100 ? -4.820 2.050 7.103 1.00 97.25 100 ALA A CA 1
ATOM 838 C C . ALA A 1 100 ? -5.568 0.910 7.805 1.00 97.25 100 ALA A C 1
ATOM 840 O O . ALA A 1 100 ? -6.634 1.161 8.358 1.00 97.25 100 ALA A O 1
ATOM 841 N N . ILE A 1 101 ? -4.981 -0.290 7.884 1.00 96.94 101 ILE A N 1
ATOM 842 C CA . ILE A 1 101 ? -5.555 -1.413 8.644 1.00 96.94 101 ILE A CA 1
ATOM 843 C C . ILE A 1 101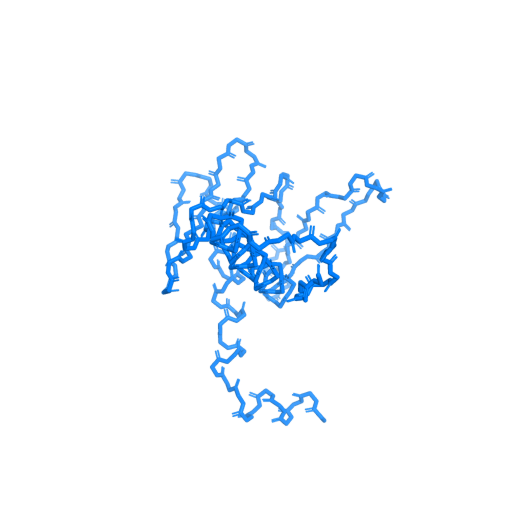 ? -5.712 -1.046 10.126 1.00 96.94 101 ILE A C 1
ATOM 845 O O . ILE A 1 101 ? -6.776 -1.271 10.696 1.00 96.94 101 ILE A O 1
ATOM 849 N N . CYS A 1 102 ? -4.697 -0.440 10.752 1.00 96.19 102 CYS A N 1
ATOM 850 C CA . CYS A 1 102 ? -4.799 0.007 12.144 1.00 96.19 102 CYS A CA 1
ATOM 851 C C . CYS A 1 102 ? -5.929 1.027 12.330 1.00 96.19 102 CYS A C 1
ATOM 853 O O . CYS A 1 102 ? -6.661 0.966 13.316 1.00 96.19 102 CYS A O 1
ATOM 855 N N . ARG A 1 103 ? -6.111 1.944 11.370 1.00 95.25 103 ARG A N 1
ATOM 856 C CA . ARG A 1 103 ? -7.215 2.907 11.406 1.00 95.25 103 ARG A CA 1
ATOM 857 C C . ARG A 1 103 ? -8.579 2.233 11.270 1.00 95.25 103 ARG A C 1
ATOM 859 O O . ARG A 1 103 ? -9.517 2.667 11.933 1.00 95.25 103 ARG A O 1
ATOM 866 N N . ASP A 1 104 ? -8.692 1.214 10.429 1.00 95.69 104 ASP A N 1
ATOM 867 C CA . ASP A 1 104 ? -9.946 0.485 10.241 1.00 95.69 104 ASP A CA 1
ATOM 868 C C . ASP A 1 104 ? -10.335 -0.264 11.530 1.00 95.69 104 ASP A C 1
ATOM 870 O O . ASP A 1 104 ? -11.486 -0.190 11.952 1.00 95.69 104 ASP A O 1
ATOM 874 N N . LEU A 1 105 ? -9.363 -0.882 12.216 1.00 95.25 105 LEU A N 1
ATOM 875 C CA . LEU A 1 105 ? -9.567 -1.515 13.528 1.00 95.25 105 LEU A CA 1
ATOM 876 C C . LEU A 1 105 ? -9.959 -0.502 14.613 1.00 95.25 105 LEU A C 1
ATOM 878 O O . LEU A 1 105 ? -10.882 -0.745 15.382 1.00 95.25 105 LEU A O 1
ATOM 882 N N . LEU A 1 106 ? -9.285 0.651 14.663 1.00 94.06 106 LEU A N 1
ATOM 883 C CA . LEU A 1 106 ? -9.613 1.707 15.622 1.00 94.06 106 LEU A CA 1
ATOM 884 C C . LEU A 1 106 ? -11.042 2.223 15.414 1.00 94.06 106 LEU A C 1
ATOM 886 O O . LEU A 1 106 ? -11.774 2.427 16.378 1.00 94.06 106 LEU A O 1
ATOM 890 N N . ALA A 1 107 ? -11.444 2.433 14.158 1.00 93.12 107 ALA A N 1
ATOM 891 C CA . ALA A 1 107 ? -12.784 2.904 13.834 1.00 93.12 107 ALA A CA 1
ATOM 892 C C . ALA A 1 107 ? -13.866 1.901 14.260 1.00 93.12 107 ALA A C 1
ATOM 894 O O . ALA A 1 107 ? -14.905 2.327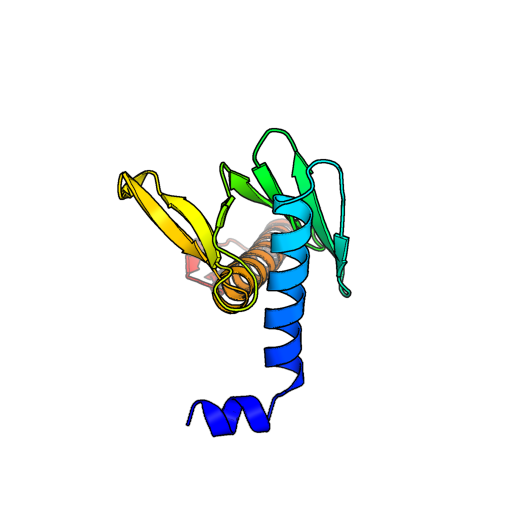 14.758 1.00 93.12 107 ALA A O 1
ATOM 895 N N . GLU A 1 108 ? -13.617 0.600 14.100 1.00 94.50 108 GLU A N 1
ATOM 896 C CA . GLU A 1 108 ? -14.522 -0.452 14.568 1.00 94.50 108 GLU A CA 1
ATOM 897 C C . GLU A 1 108 ? -14.666 -0.426 16.097 1.00 94.50 108 GLU A C 1
ATOM 899 O O . GLU A 1 108 ? -15.782 -0.273 16.597 1.00 94.50 108 GLU A O 1
ATOM 904 N N . ALA A 1 109 ? -13.551 -0.369 16.831 1.00 93.50 109 ALA A N 1
ATOM 905 C CA . ALA A 1 109 ? -13.573 -0.278 18.290 1.00 93.50 109 ALA A CA 1
ATOM 906 C C . ALA A 1 109 ? -14.331 0.966 18.796 1.00 93.50 109 ALA A C 1
ATOM 908 O O . ALA A 1 109 ? -15.050 0.914 19.797 1.00 93.50 109 ALA A O 1
ATOM 909 N N . MET A 1 110 ? -14.217 2.099 18.092 1.00 93.62 110 MET A N 1
ATOM 910 C CA . MET A 1 110 ? -14.978 3.309 18.414 1.00 93.62 110 MET A CA 1
ATOM 911 C C . MET A 1 110 ? -16.492 3.120 18.233 1.00 93.62 110 MET A C 1
ATOM 913 O O . MET A 1 110 ? -17.275 3.657 19.022 1.00 93.62 110 MET A O 1
ATOM 917 N N . MET A 1 111 ? -16.921 2.394 17.194 1.00 93.81 111 MET A N 1
ATOM 918 C CA . MET A 1 111 ? -18.341 2.099 16.968 1.00 93.81 111 MET A CA 1
ATOM 919 C C . MET A 1 111 ? -18.895 1.201 18.074 1.00 93.81 111 MET A C 1
ATOM 921 O O . MET A 1 111 ? -19.974 1.483 18.603 1.00 93.81 111 MET A O 1
ATOM 925 N N . ASP A 1 112 ? -18.126 0.193 18.476 1.00 95.12 112 ASP A N 1
ATOM 926 C CA . ASP A 1 112 ? -18.481 -0.729 19.550 1.00 95.12 112 ASP A CA 1
ATOM 927 C C . ASP A 1 112 ? -18.637 -0.013 20.893 1.00 95.12 112 ASP A C 1
ATOM 929 O O . ASP A 1 112 ? -19.682 -0.130 21.538 1.00 95.12 112 ASP A O 1
ATOM 933 N N . LEU A 1 113 ? -17.663 0.811 21.288 1.00 93.50 113 LEU A N 1
ATOM 934 C CA . LEU A 1 113 ? -17.739 1.605 22.520 1.00 93.50 113 LEU A CA 1
ATOM 935 C C . LEU A 1 113 ? -18.948 2.545 22.524 1.00 93.50 113 LEU A C 1
ATOM 937 O O . LEU A 1 113 ? -19.682 2.623 23.514 1.00 93.50 113 LEU A O 1
ATOM 941 N N . LYS A 1 114 ? -19.214 3.203 21.390 1.00 92.50 114 LYS A N 1
ATOM 942 C CA . LYS A 1 114 ? -20.392 4.060 21.237 1.00 92.50 114 LYS A CA 1
ATOM 943 C C . LYS A 1 114 ? -21.691 3.267 21.398 1.00 92.50 114 LYS A C 1
ATOM 945 O O . LYS A 1 114 ? -22.621 3.765 22.031 1.00 92.50 114 LYS A O 1
ATOM 950 N N . SER A 1 115 ? -21.765 2.047 20.862 1.00 94.88 115 SER A N 1
ATOM 951 C CA . SER A 1 115 ? -22.942 1.177 21.007 1.00 94.88 115 SER A CA 1
ATOM 952 C C . SER A 1 115 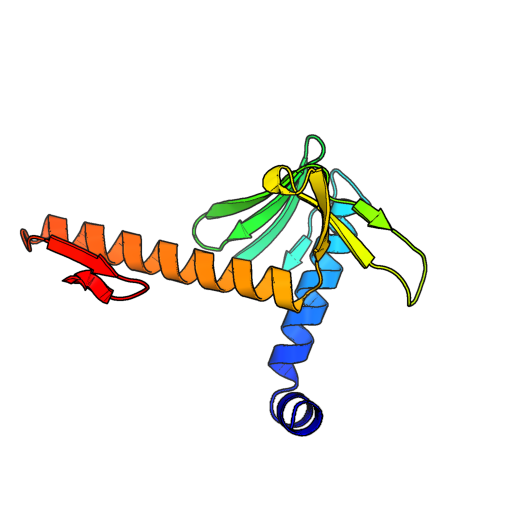? -23.207 0.769 22.462 1.00 94.88 115 SER A C 1
ATOM 954 O O . SER A 1 115 ? -24.357 0.587 22.858 1.00 94.88 115 SER A O 1
ATOM 956 N N . GLN A 1 116 ? -22.151 0.706 23.275 1.00 95.50 116 GLN A N 1
ATOM 957 C CA . GLN A 1 116 ? -22.211 0.418 24.709 1.00 95.50 116 GLN A CA 1
ATOM 958 C C . GLN A 1 116 ? -22.462 1.674 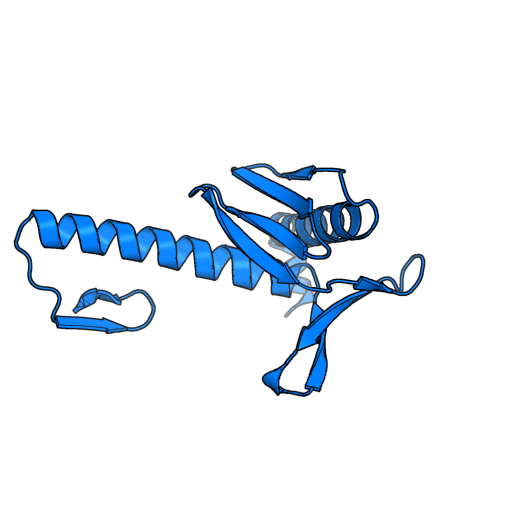25.563 1.00 95.50 116 GLN A C 1
ATOM 960 O O . GLN A 1 116 ? -22.520 1.590 26.788 1.00 95.50 116 GLN A O 1
ATOM 965 N N . GLY A 1 117 ? -22.617 2.846 24.936 1.00 94.62 117 GLY A N 1
ATOM 966 C CA . GLY A 1 117 ? -22.828 4.118 25.624 1.00 94.62 117 GLY A CA 1
ATOM 967 C C . GLY A 1 117 ? -21.572 4.685 26.290 1.00 94.62 117 GLY A C 1
ATOM 968 O O . GLY A 1 117 ? -21.689 5.597 27.108 1.00 94.62 117 GLY A O 1
ATOM 969 N N . VAL A 1 118 ? -20.383 4.174 25.952 1.00 93.00 118 VAL A N 1
ATOM 970 C CA . VAL A 1 118 ? -19.111 4.713 26.442 1.00 93.00 118 VAL A CA 1
ATOM 971 C C . VAL A 1 118 ? -18.780 5.979 25.640 1.00 93.00 118 VAL A C 1
ATOM 973 O O . VAL A 1 118 ? -18.619 5.899 24.418 1.00 93.00 118 VAL A O 1
ATOM 976 N N . PRO A 1 119 ? -18.711 7.164 26.276 1.00 88.62 119 PRO A N 1
ATOM 977 C CA . PRO A 1 119 ? -18.354 8.387 25.574 1.00 88.62 119 PRO A CA 1
ATOM 978 C C . PRO A 1 119 ? -16.873 8.352 25.187 1.00 88.62 119 PRO A C 1
ATOM 980 O O . PRO A 1 119 ? -16.026 8.024 26.010 1.00 88.62 119 PRO A O 1
ATOM 983 N N . ILE A 1 120 ? -16.573 8.730 23.945 1.00 88.25 120 ILE A N 1
ATOM 984 C CA . ILE A 1 120 ? -15.203 8.928 23.462 1.00 88.25 120 ILE A CA 1
ATOM 985 C C . ILE A 1 120 ? -14.979 10.435 23.390 1.00 88.25 120 ILE A C 1
ATOM 987 O O . ILE A 1 120 ? -15.666 11.122 22.630 1.00 88.25 120 ILE A O 1
ATOM 991 N N . GLY A 1 121 ? -14.061 10.951 24.205 1.00 87.81 121 GLY A N 1
ATOM 992 C CA . GLY A 1 121 ? -13.720 12.369 24.239 1.00 87.81 121 GLY A CA 1
ATOM 993 C C . GLY A 1 121 ? -12.860 12.762 23.043 1.00 87.81 121 GLY A C 1
ATOM 994 O O . GLY A 1 121 ? -13.155 13.749 22.367 1.00 87.81 121 GLY A O 1
ATOM 995 N N . LEU A 1 122 ? -11.815 11.976 22.763 1.00 88.12 122 LEU A N 1
ATOM 996 C CA . LEU A 1 122 ? -10.951 12.143 21.591 1.00 88.12 122 LEU A CA 1
ATOM 997 C C . LEU A 1 122 ? -10.159 10.862 21.283 1.00 88.12 122 LEU A C 1
ATOM 999 O O . LEU A 1 122 ? -10.123 9.931 22.079 1.00 88.12 122 LEU A O 1
ATOM 1003 N N . HIS A 1 123 ? -9.501 10.821 20.124 1.00 84.38 123 HIS A N 1
ATOM 1004 C CA . HIS A 1 123 ? -8.539 9.769 19.794 1.00 84.38 123 HIS A CA 1
ATOM 1005 C C . HIS A 1 123 ? -7.189 10.386 19.404 1.00 84.38 123 HIS A C 1
ATOM 1007 O O . HIS A 1 123 ? -7.148 11.389 18.684 1.00 84.38 123 HIS A O 1
ATOM 1013 N N . VAL A 1 124 ? -6.082 9.793 19.857 1.00 84.12 124 VAL A N 1
ATOM 1014 C CA . VAL A 1 124 ? -4.712 10.220 19.522 1.00 84.12 124 VAL A CA 1
ATOM 1015 C C . VAL A 1 124 ? -3.953 9.020 18.986 1.00 84.12 124 VAL A C 1
ATOM 1017 O O . VAL A 1 124 ? -3.789 8.038 19.691 1.00 84.12 124 VAL A O 1
ATOM 1020 N N . HIS A 1 125 ? -3.474 9.097 17.744 1.00 85.00 125 HIS A N 1
ATOM 1021 C CA . HIS A 1 125 ? -2.834 7.963 17.066 1.00 85.00 125 HIS A CA 1
ATOM 1022 C C . HIS A 1 125 ? -3.711 6.696 17.103 1.00 85.00 125 HIS A C 1
ATOM 1024 O O . HIS A 1 125 ? -4.750 6.674 16.441 1.00 85.00 125 HIS A O 1
ATOM 1030 N N . ASP A 1 126 ? -3.285 5.671 17.837 1.00 78.06 126 ASP A N 1
ATOM 1031 C CA . ASP A 1 126 ? -3.951 4.390 18.073 1.00 78.06 126 ASP A CA 1
ATOM 1032 C C . ASP A 1 126 ? -4.672 4.307 19.434 1.00 78.06 126 ASP A C 1
ATOM 1034 O O . ASP A 1 126 ? -5.205 3.255 19.782 1.00 78.06 126 ASP A O 1
ATOM 1038 N N . GLU A 1 127 ? -4.749 5.412 20.180 1.00 72.62 127 GLU A N 1
ATOM 1039 C CA . GLU A 1 127 ? -5.373 5.496 21.503 1.00 72.62 127 GLU A CA 1
ATOM 1040 C C . GLU A 1 127 ? -6.747 6.184 21.464 1.00 72.62 127 GLU A C 1
ATOM 1042 O O . GLU A 1 127 ? -6.960 7.167 20.744 1.00 72.62 127 GLU A O 1
ATOM 1047 N N . LEU A 1 128 ? -7.672 5.688 22.292 1.00 78.62 128 LEU A N 1
ATOM 1048 C CA . LEU A 1 128 ? -8.976 6.294 22.578 1.00 78.62 128 LEU A CA 1
ATOM 1049 C C . LEU A 1 128 ? -8.985 6.816 24.018 1.00 78.62 128 LEU A C 1
ATOM 1051 O O . LEU A 1 128 ? -8.560 6.100 24.925 1.00 78.62 128 LEU A O 1
ATOM 1055 N N . ILE A 1 129 ? -9.479 8.042 24.208 1.00 80.88 129 ILE A N 1
ATOM 1056 C CA . ILE A 1 129 ? -9.625 8.717 25.509 1.00 80.88 129 ILE A CA 1
ATOM 1057 C C . ILE A 1 129 ? -11.100 8.986 25.785 1.00 80.88 129 ILE A C 1
ATOM 1059 O O . ILE A 1 129 ? -11.776 9.553 24.889 1.00 80.88 129 ILE A O 1
#

Organism: NCBI:txid412755

Secondary structure (DSSP, 8-state):
-HHHHHHH-HHHHHHHHHHHHHHHHHHHSTT--EEETTTEEEEEETTEEEEE-TTSPEEEEET-EEES-GGG-EEEEEETTTTEEEEE-HHHHHHHHHHHHHHHHHHHHHHHHHHTT-----EETTEE-

pLDDT: mean 92.5, std 6.66, range [68.75, 98.69]

Radius of gyration: 17.4 Å; chains: 1; bounding box: 45×33×44 Å

Foldseek 3Di:
DVVVVCVVCVVVVVQLQVQQVQQQVQLVPAVDKDDDPPQWIWHDDPQWIWTQHNVRDIDIQHNWDWDDDDPPTWIWGQDPVVRDIDTDGSVNVVVVRVLVVLVVVLVVVVVVCVVVVNDFPDADRSDTD

InterPro domains:
  IPR043502 DNA/RNA polymerase superfamily [SSF56672] (3-129)